Protein AF-A0A7V7FQC2-F1 (afdb_monomer)

Mean predicted aligned error: 11.86 Å

Structure (mmCIF, N/CA/C/O backbone):
data_AF-A0A7V7FQC2-F1
#
_entry.id   AF-A0A7V7FQC2-F1
#
loop_
_atom_site.group_PDB
_atom_site.id
_atom_site.type_symbol
_atom_site.label_atom_id
_atom_site.label_alt_id
_atom_site.label_comp_id
_atom_site.label_asym_id
_atom_site.label_entity_id
_atom_site.label_seq_id
_atom_site.pdbx_PDB_ins_code
_atom_site.Cartn_x
_atom_site.Cartn_y
_atom_site.Cartn_z
_atom_site.occupancy
_atom_site.B_iso_or_equiv
_atom_site.auth_seq_id
_atom_site.auth_comp_id
_atom_site.auth_asym_id
_atom_site.auth_atom_id
_atom_site.pdbx_PDB_model_num
ATOM 1 N N . MET A 1 1 ? 10.213 9.863 -2.172 1.00 50.75 1 MET A N 1
ATOM 2 C CA . MET A 1 1 ? 8.750 10.037 -2.102 1.00 50.75 1 MET A CA 1
ATOM 3 C C . MET A 1 1 ? 8.115 10.053 -3.482 1.00 50.75 1 MET A C 1
ATOM 5 O O . MET A 1 1 ? 8.555 10.849 -4.306 1.00 50.75 1 MET A O 1
ATOM 9 N N . PRO A 1 2 ? 7.108 9.209 -3.742 1.00 57.84 2 PRO A N 1
ATOM 10 C CA . PRO A 1 2 ? 6.283 9.306 -4.943 1.00 57.84 2 PRO A CA 1
ATOM 11 C C . PRO A 1 2 ? 5.390 10.557 -4.893 1.00 57.84 2 PRO A C 1
ATOM 13 O O . PRO A 1 2 ? 4.687 10.804 -3.909 1.00 57.84 2 PRO A O 1
ATOM 16 N N . THR A 1 3 ? 5.435 11.375 -5.944 1.00 58.31 3 THR A N 1
ATOM 17 C CA . THR A 1 3 ? 4.804 12.705 -5.975 1.00 58.31 3 THR A CA 1
ATOM 18 C C . THR A 1 3 ? 3.279 12.617 -6.031 1.00 58.31 3 THR A C 1
ATOM 20 O O . THR A 1 3 ? 2.596 13.484 -5.487 1.00 58.31 3 THR A O 1
ATOM 23 N N . GLY A 1 4 ? 2.728 11.541 -6.603 1.00 58.78 4 GLY A N 1
ATOM 24 C CA . GLY A 1 4 ? 1.277 11.317 -6.631 1.00 58.78 4 GLY A CA 1
ATOM 25 C C . GLY A 1 4 ? 0.631 11.224 -5.239 1.00 58.78 4 GLY A C 1
ATOM 26 O O . GLY A 1 4 ? -0.478 11.721 -5.033 1.00 58.78 4 GLY A O 1
ATOM 27 N N . VAL A 1 5 ? 1.341 10.662 -4.253 1.00 59.81 5 VAL A N 1
ATOM 28 C CA . VAL A 1 5 ? 0.842 10.567 -2.867 1.00 59.81 5 VAL A CA 1
ATOM 29 C C . VAL A 1 5 ? 0.851 11.924 -2.189 1.00 59.81 5 VAL A C 1
ATOM 31 O O . VAL A 1 5 ? -0.116 12.284 -1.529 1.00 59.81 5 VAL A O 1
ATOM 34 N N . LEU A 1 6 ? 1.912 12.703 -2.402 1.00 54.75 6 LEU A N 1
ATOM 35 C CA . LEU A 1 6 ? 2.046 14.043 -1.838 1.00 54.75 6 LEU A CA 1
ATOM 36 C C . LEU A 1 6 ? 0.939 14.985 -2.320 1.00 54.75 6 LEU A C 1
ATOM 38 O O . LEU A 1 6 ? 0.410 15.749 -1.524 1.00 54.75 6 LEU A O 1
ATOM 42 N N . ILE A 1 7 ? 0.541 14.902 -3.593 1.00 55.28 7 ILE A N 1
ATOM 43 C CA . ILE A 1 7 ? -0.557 15.718 -4.136 1.00 55.28 7 ILE A CA 1
ATOM 44 C C . ILE A 1 7 ? -1.895 15.372 -3.464 1.00 55.28 7 ILE A C 1
ATOM 46 O O . ILE A 1 7 ? -2.691 16.266 -3.184 1.00 55.28 7 ILE A O 1
ATOM 50 N N . THR A 1 8 ? -2.129 14.089 -3.178 1.00 60.56 8 THR A N 1
ATOM 51 C CA . THR A 1 8 ? -3.347 13.624 -2.495 1.00 60.56 8 THR A CA 1
ATOM 52 C C . THR A 1 8 ? -3.338 14.033 -1.020 1.00 60.56 8 THR A C 1
ATOM 54 O O . THR A 1 8 ? -4.320 14.578 -0.520 1.00 60.56 8 THR A O 1
ATOM 57 N N . ALA A 1 9 ? -2.195 13.861 -0.353 1.00 56.88 9 ALA A N 1
ATOM 58 C CA . ALA A 1 9 ? -1.972 14.240 1.039 1.00 56.88 9 ALA A CA 1
ATOM 59 C C . ALA A 1 9 ? -2.057 15.756 1.279 1.00 56.88 9 ALA A C 1
ATOM 61 O O . ALA A 1 9 ? -2.497 16.192 2.335 1.00 56.88 9 ALA A O 1
ATOM 62 N N . ALA A 1 10 ? -1.630 16.569 0.307 1.00 54.97 10 ALA A N 1
ATOM 63 C CA . ALA A 1 10 ? -1.601 18.027 0.416 1.00 54.97 10 ALA A CA 1
ATOM 64 C C . ALA A 1 10 ? -2.981 18.683 0.250 1.00 54.97 10 ALA A C 1
ATOM 66 O O . ALA A 1 10 ? -3.129 19.878 0.510 1.00 54.97 10 ALA A O 1
ATOM 67 N N . ARG A 1 11 ? -3.992 17.935 -0.211 1.00 57.56 11 ARG A N 1
ATOM 68 C CA . ARG A 1 11 ? -5.339 18.467 -0.444 1.00 57.56 11 ARG A CA 1
ATOM 69 C C . ARG A 1 11 ? -6.421 17.479 0.005 1.00 57.56 11 ARG A C 1
ATOM 71 O O . ARG A 1 11 ? -7.252 17.086 -0.818 1.00 57.56 11 ARG A O 1
ATOM 78 N N . PRO A 1 12 ? -6.429 17.077 1.291 1.00 60.50 12 PRO A N 1
ATOM 79 C CA . PRO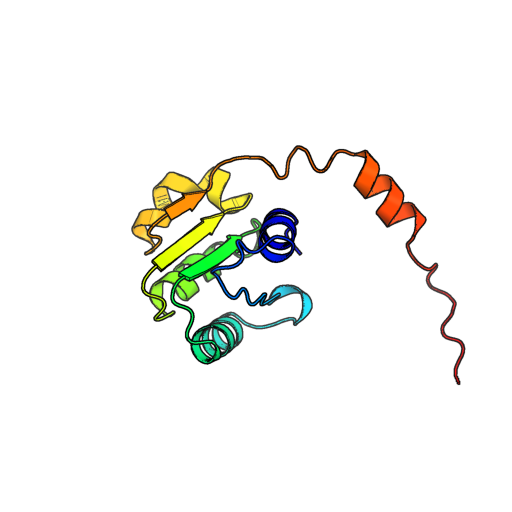 A 1 12 ? -7.444 16.167 1.785 1.00 60.50 12 PRO A CA 1
ATOM 80 C C . PRO A 1 12 ? -8.812 16.839 1.596 1.00 60.50 12 PRO A C 1
ATOM 82 O O . PRO A 1 12 ? -8.978 18.014 1.948 1.00 60.50 12 PRO A O 1
ATOM 85 N N . PRO A 1 13 ? -9.807 16.156 1.005 1.00 59.78 13 PRO A N 1
ATOM 86 C CA . PRO A 1 13 ? -11.170 16.662 1.040 1.00 59.78 13 PRO A CA 1
ATOM 87 C C . PRO A 1 13 ? -11.524 16.829 2.520 1.00 59.78 13 PRO A C 1
ATOM 89 O O . PRO A 1 13 ? -11.265 15.910 3.288 1.00 59.78 13 PRO A O 1
ATOM 92 N N . GLY A 1 14 ? -12.095 17.966 2.934 1.00 62.03 14 GLY A N 1
ATOM 93 C CA . GLY A 1 14 ? -12.259 18.346 4.354 1.00 62.03 14 GLY A CA 1
ATOM 94 C C . GLY A 1 14 ? -13.112 17.417 5.238 1.00 62.03 14 GLY A C 1
ATOM 95 O O . GLY A 1 14 ? -13.496 17.807 6.332 1.00 62.03 14 GLY A O 1
ATOM 96 N N . LYS A 1 15 ? -13.445 16.217 4.753 1.00 75.25 15 LYS A N 1
ATOM 97 C CA . LYS A 1 15 ? -14.129 15.127 5.450 1.00 75.25 15 LYS A CA 1
ATOM 98 C C . LYS A 1 15 ? -13.222 13.926 5.757 1.00 75.25 15 LYS A C 1
ATOM 100 O O . LYS A 1 15 ? -13.705 12.991 6.382 1.00 75.25 15 LYS A O 1
ATOM 105 N N . TYR A 1 16 ? -11.966 13.924 5.306 1.00 75.56 16 TYR A N 1
ATOM 106 C CA . TYR A 1 16 ? -11.043 12.803 5.493 1.00 75.56 16 TYR A CA 1
ATOM 107 C C . TYR A 1 16 ? -9.777 13.253 6.211 1.00 75.56 16 TYR A C 1
ATOM 109 O O . TYR A 1 16 ? -9.195 14.287 5.877 1.00 75.56 16 TYR A O 1
ATOM 117 N N . GLU A 1 17 ? -9.345 12.444 7.169 1.00 80.31 17 GLU A N 1
ATOM 118 C CA . GLU A 1 17 ? -8.015 12.533 7.754 1.00 80.31 17 GLU A CA 1
ATOM 119 C C . GLU A 1 17 ? -7.029 11.764 6.869 1.00 80.31 17 GLU A C 1
ATOM 121 O O . GLU A 1 17 ? -7.365 10.720 6.308 1.00 80.31 17 GLU A O 1
ATOM 126 N N . PHE A 1 18 ? -5.824 12.306 6.695 1.00 81.69 18 PHE A N 1
ATOM 127 C CA . PHE A 1 18 ? -4.789 11.678 5.885 1.00 81.69 18 PHE A CA 1
ATOM 128 C C . PHE A 1 18 ? -3.497 11.566 6.684 1.00 81.69 18 PHE A C 1
ATOM 130 O O . PHE A 1 18 ? -2.977 12.564 7.184 1.00 81.69 18 PHE A O 1
ATOM 137 N N . TH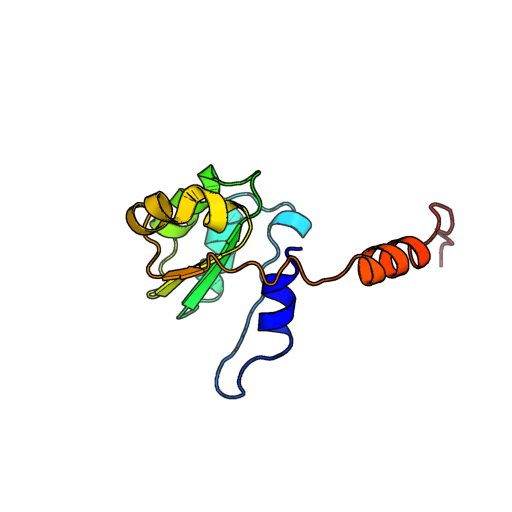R A 1 19 ? -2.939 10.361 6.728 1.00 85.12 19 THR A N 1
ATOM 138 C CA . THR A 1 19 ? -1.628 10.090 7.316 1.00 85.12 19 THR A C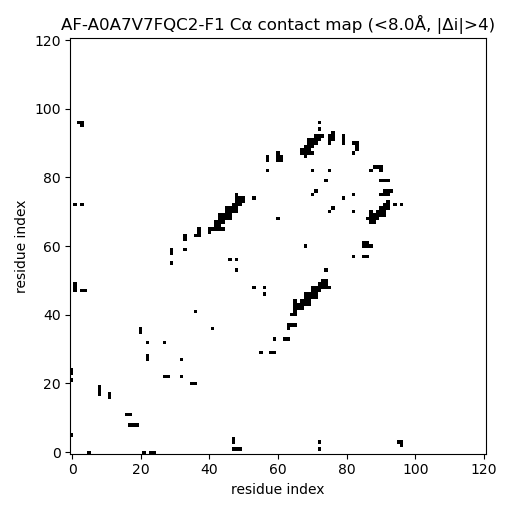A 1
ATOM 139 C C . THR A 1 19 ? -0.691 9.566 6.241 1.00 85.12 19 THR A C 1
ATOM 141 O O . THR A 1 19 ? -1.061 8.715 5.433 1.00 85.12 19 THR A O 1
ATOM 144 N N . LEU A 1 20 ? 0.535 10.090 6.213 1.00 85.69 20 LEU A N 1
ATOM 145 C CA . LEU A 1 20 ? 1.543 9.711 5.231 1.00 85.69 20 LEU A CA 1
ATOM 146 C C . LEU A 1 20 ? 2.676 8.925 5.885 1.00 85.69 20 LEU A C 1
ATOM 148 O O . LEU A 1 20 ? 3.463 9.489 6.642 1.00 85.69 20 LEU A O 1
ATOM 152 N N . LEU A 1 21 ? 2.801 7.650 5.522 1.00 86.38 21 LEU A N 1
ATOM 153 C CA . LEU A 1 21 ? 3.921 6.801 5.916 1.00 86.38 21 LEU A CA 1
ATOM 154 C C . LEU A 1 21 ? 4.920 6.670 4.758 1.00 86.38 21 LEU A C 1
ATOM 156 O O . LEU A 1 21 ? 4.695 5.926 3.804 1.00 86.38 21 LEU A O 1
ATOM 160 N N . ASP A 1 22 ? 6.047 7.382 4.837 1.00 85.69 22 ASP A N 1
ATOM 161 C CA . ASP A 1 22 ? 7.165 7.186 3.907 1.00 85.69 22 ASP A CA 1
ATOM 162 C C . ASP A 1 22 ? 8.149 6.136 4.440 1.00 85.69 22 ASP A C 1
ATOM 164 O O . ASP A 1 22 ? 9.183 6.454 5.033 1.00 85.69 22 ASP A O 1
ATOM 168 N N . ALA A 1 23 ? 7.821 4.866 4.198 1.00 85.06 23 ALA A N 1
ATOM 169 C CA . ALA A 1 23 ? 8.649 3.728 4.592 1.00 85.06 23 ALA A CA 1
ATOM 170 C C . ALA A 1 23 ? 10.050 3.738 3.957 1.00 85.06 23 ALA A C 1
ATOM 172 O O . ALA A 1 23 ? 10.990 3.209 4.542 1.00 85.06 23 ALA A O 1
ATOM 173 N N . ALA A 1 24 ? 10.215 4.332 2.769 1.00 81.12 24 ALA A N 1
ATOM 174 C CA . ALA A 1 24 ? 11.504 4.351 2.083 1.00 81.12 24 ALA A CA 1
ATOM 175 C C . ALA A 1 24 ? 12.466 5.363 2.713 1.00 81.12 24 ALA A C 1
ATOM 177 O O . ALA A 1 24 ? 13.629 5.038 2.928 1.00 81.12 24 ALA A O 1
ATOM 178 N N . SER A 1 25 ? 11.991 6.570 3.038 1.00 81.69 25 SER A N 1
ATOM 179 C CA . SER A 1 25 ? 12.840 7.580 3.693 1.00 81.69 25 SER A CA 1
ATOM 180 C C . SER A 1 25 ? 13.157 7.240 5.151 1.00 81.69 25 SER A C 1
ATOM 182 O O . SER A 1 25 ? 14.149 7.729 5.682 1.00 81.69 25 SER A O 1
ATOM 184 N N . ARG A 1 26 ? 12.329 6.404 5.788 1.00 85.38 26 ARG A N 1
ATOM 185 C CA . ARG A 1 26 ? 12.545 5.877 7.146 1.00 85.38 26 ARG A CA 1
ATOM 186 C C . ARG A 1 26 ? 13.325 4.552 7.177 1.00 85.38 26 ARG A C 1
ATOM 188 O O . ARG A 1 26 ? 13.522 4.019 8.259 1.00 85.38 26 ARG A O 1
ATOM 195 N N . ASP A 1 27 ? 13.735 4.034 6.017 1.00 85.81 27 ASP A N 1
ATOM 196 C CA . ASP A 1 27 ? 14.397 2.730 5.844 1.00 85.81 27 ASP A CA 1
ATOM 197 C C . ASP A 1 27 ? 13.677 1.556 6.536 1.00 85.81 27 ASP A C 1
ATOM 199 O O . ASP A 1 27 ? 14.296 0.615 7.025 1.00 85.81 27 ASP A O 1
ATOM 203 N N . LEU A 1 28 ? 12.341 1.605 6.567 1.00 87.06 28 LEU A N 1
ATOM 204 C CA . LEU A 1 28 ? 11.536 0.566 7.200 1.00 87.06 28 LEU A CA 1
ATOM 205 C C . LEU A 1 28 ? 11.552 -0.710 6.358 1.00 87.06 28 LEU A C 1
ATOM 207 O O . LEU A 1 28 ? 11.387 -0.688 5.121 1.00 87.06 28 LEU A O 1
ATOM 211 N N . SER A 1 29 ? 11.671 -1.835 7.057 1.00 90.88 29 SER A N 1
ATOM 212 C CA . SER A 1 29 ? 11.376 -3.158 6.525 1.00 90.88 29 SER A CA 1
ATOM 213 C C . SER A 1 29 ? 9.882 -3.305 6.206 1.00 90.88 29 SER A C 1
ATOM 215 O O . SER A 1 29 ? 9.047 -2.461 6.541 1.00 90.88 29 SER A O 1
ATOM 217 N N . VAL A 1 30 ? 9.521 -4.389 5.513 1.00 89.56 30 VAL A N 1
ATOM 218 C CA . VAL A 1 30 ? 8.114 -4.667 5.177 1.00 89.56 30 VAL A CA 1
ATOM 219 C C . VAL A 1 30 ? 7.282 -4.914 6.432 1.00 89.56 30 VAL A C 1
ATOM 221 O O . VAL A 1 30 ? 6.157 -4.431 6.497 1.00 89.56 30 VAL A O 1
ATOM 224 N N . ASP A 1 31 ? 7.833 -5.619 7.420 1.00 91.56 31 ASP A N 1
ATOM 225 C CA . ASP A 1 31 ? 7.124 -5.926 8.663 1.00 91.56 31 ASP A CA 1
ATOM 226 C C . ASP A 1 31 ? 6.899 -4.659 9.497 1.00 91.56 31 ASP A C 1
ATOM 228 O O . ASP A 1 31 ? 5.764 -4.387 9.871 1.00 91.56 31 ASP A O 1
ATOM 232 N N . GLU A 1 32 ? 7.920 -3.812 9.653 1.00 93.00 32 GLU A N 1
ATOM 233 C CA . GLU A 1 32 ? 7.780 -2.513 10.335 1.00 93.00 32 GLU A CA 1
ATOM 234 C C .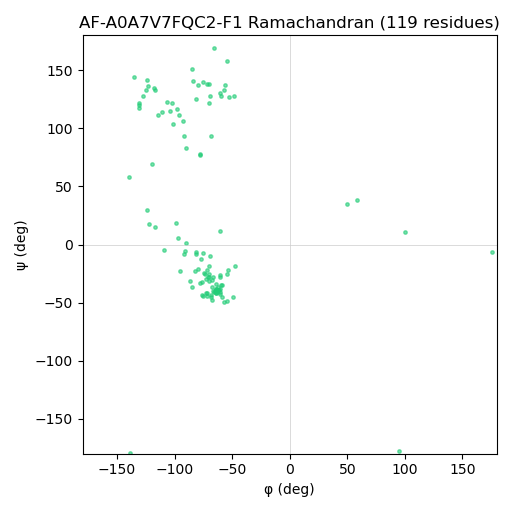 GLU A 1 32 ? 6.800 -1.583 9.608 1.00 93.00 32 GLU A C 1
ATOM 236 O O . GLU A 1 32 ? 6.030 -0.863 10.236 1.00 93.00 32 GLU A O 1
ATOM 241 N N . THR A 1 33 ? 6.787 -1.612 8.270 1.00 91.06 33 THR A N 1
ATOM 242 C CA . THR A 1 33 ? 5.818 -0.834 7.483 1.00 91.06 33 THR A CA 1
ATOM 243 C C . THR A 1 33 ? 4.385 -1.289 7.760 1.00 91.06 33 THR A C 1
ATOM 245 O O . THR A 1 33 ? 3.489 -0.453 7.841 1.00 91.06 33 THR A O 1
ATOM 248 N N . ILE A 1 34 ? 4.161 -2.601 7.886 1.00 92.12 34 ILE A N 1
ATOM 249 C CA . ILE A 1 34 ? 2.847 -3.165 8.212 1.00 92.12 34 ILE A CA 1
ATOM 250 C C . ILE A 1 34 ? 2.454 -2.779 9.637 1.00 92.12 34 ILE A C 1
ATOM 252 O O . ILE A 1 34 ? 1.345 -2.302 9.836 1.00 92.12 34 ILE A O 1
ATOM 256 N N . GLU A 1 35 ? 3.352 -2.935 10.610 1.00 94.06 35 GLU A N 1
ATOM 257 C CA . GLU A 1 35 ? 3.088 -2.588 12.012 1.00 94.06 35 GLU A CA 1
ATOM 258 C C . GLU A 1 35 ? 2.719 -1.110 12.181 1.00 94.06 35 GLU A C 1
ATOM 260 O O . GLU A 1 35 ? 1.729 -0.790 12.837 1.00 94.06 35 GLU A O 1
ATOM 265 N N . GLU A 1 36 ? 3.460 -0.207 11.536 1.00 91.81 36 GLU A N 1
ATOM 266 C CA . GLU A 1 36 ? 3.161 1.228 11.550 1.00 91.81 36 GLU A CA 1
ATOM 267 C C . GLU A 1 36 ? 1.832 1.539 10.845 1.00 91.81 36 GLU A C 1
ATOM 269 O O . GLU A 1 36 ? 1.046 2.343 11.342 1.00 91.81 36 GLU A O 1
ATOM 274 N N . ALA A 1 37 ? 1.538 0.886 9.715 1.00 89.56 37 ALA A N 1
ATOM 275 C CA . ALA A 1 37 ? 0.260 1.058 9.023 1.00 89.56 37 ALA A CA 1
ATOM 276 C C . ALA A 1 37 ? -0.933 0.578 9.873 1.00 89.56 37 ALA A C 1
ATOM 27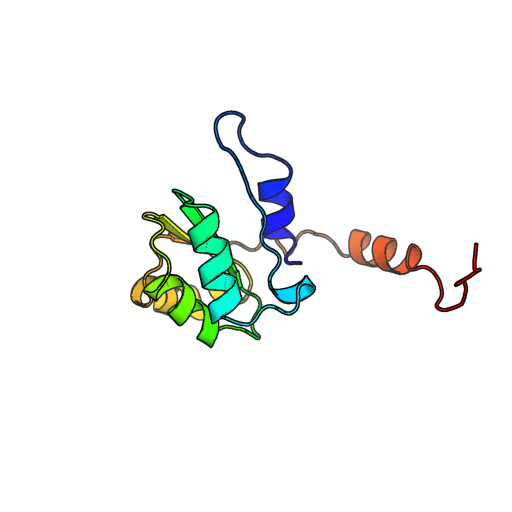8 O O . ALA A 1 37 ? -1.955 1.262 9.931 1.00 89.56 37 ALA A O 1
ATOM 279 N N . GLU A 1 38 ? -0.796 -0.556 10.565 1.00 91.75 38 GLU A N 1
ATOM 280 C CA . GLU A 1 38 ? -1.826 -1.089 11.465 1.00 91.75 38 GLU A CA 1
ATOM 281 C C . GLU A 1 38 ? -2.028 -0.205 12.698 1.00 91.75 38 GLU A C 1
ATOM 283 O O . GLU A 1 38 ? -3.164 -0.008 13.130 1.00 91.75 38 GLU A O 1
ATOM 288 N N . ALA A 1 39 ? -0.957 0.384 13.238 1.00 92.44 39 ALA A N 1
ATOM 289 C CA . ALA A 1 39 ? -1.038 1.284 14.387 1.00 92.44 39 ALA A CA 1
ATOM 290 C C . ALA A 1 39 ? -1.908 2.526 14.117 1.00 92.44 39 ALA A C 1
ATOM 292 O O . ALA A 1 39 ? -2.492 3.081 15.049 1.00 92.44 39 ALA A O 1
ATOM 293 N N . HIS A 1 40 ? -2.028 2.948 12.854 1.00 87.81 40 HIS A N 1
ATOM 294 C CA . HIS A 1 40 ? -2.908 4.047 12.454 1.00 87.81 40 HIS A CA 1
ATOM 295 C C . HIS A 1 40 ? -4.385 3.649 12.320 1.00 87.81 40 HIS A C 1
ATOM 297 O O . HIS A 1 40 ? -5.239 4.531 12.357 1.00 87.81 40 HIS A O 1
ATOM 303 N N . GLY A 1 41 ? -4.703 2.361 12.145 1.00 86.25 41 GLY A N 1
ATOM 304 C CA . GLY A 1 41 ? -6.086 1.880 12.050 1.00 86.25 41 GLY A CA 1
ATOM 305 C C . GLY A 1 41 ? -6.899 2.502 10.907 1.00 86.25 41 GLY A C 1
ATOM 306 O O . GLY A 1 41 ? -8.069 2.825 11.093 1.00 86.25 41 GLY A O 1
ATOM 307 N N . SER A 1 42 ? -6.287 2.727 9.740 1.00 86.62 42 SER A N 1
ATOM 308 C CA . SER A 1 42 ? -6.926 3.448 8.629 1.00 86.62 42 SER A CA 1
ATOM 309 C C . SER A 1 42 ? -8.056 2.659 7.951 1.00 86.62 42 SER A C 1
ATOM 311 O O . SER A 1 42 ? -7.894 1.488 7.610 1.00 86.62 42 SER A O 1
ATOM 313 N N . ASP A 1 43 ? -9.161 3.341 7.627 1.00 87.31 43 ASP A N 1
ATOM 314 C CA . ASP A 1 43 ? -10.264 2.772 6.830 1.00 87.31 43 ASP A CA 1
ATOM 315 C C . ASP A 1 43 ? -9.860 2.485 5.373 1.00 87.31 43 ASP A C 1
ATOM 317 O O . ASP A 1 43 ? -10.381 1.580 4.717 1.00 87.31 43 ASP A O 1
ATOM 321 N N . ILE A 1 44 ? -8.932 3.283 4.841 1.00 86.94 44 ILE A N 1
ATOM 322 C CA . ILE A 1 44 ? -8.438 3.172 3.469 1.00 86.94 44 ILE A CA 1
ATOM 323 C C . ILE A 1 44 ? -6.913 3.184 3.496 1.00 86.94 44 ILE A C 1
ATOM 325 O O . ILE A 1 44 ? -6.300 4.172 3.894 1.00 86.94 44 ILE A O 1
ATOM 329 N N . LEU A 1 45 ? -6.300 2.110 3.000 1.00 89.75 45 LEU A N 1
ATOM 330 C CA . LEU A 1 45 ? -4.859 2.019 2.792 1.00 89.75 45 LEU A CA 1
ATOM 331 C C . LEU A 1 45 ? -4.512 2.314 1.330 1.00 89.75 45 LEU A C 1
ATOM 333 O O . LEU A 1 45 ? -4.891 1.571 0.424 1.00 89.75 45 LEU A O 1
ATOM 337 N N . GLY A 1 46 ? -3.753 3.386 1.102 1.00 87.31 46 GLY A N 1
ATOM 338 C CA . GLY A 1 46 ? -3.207 3.737 -0.208 1.00 87.31 46 GLY A CA 1
ATOM 339 C C . GLY A 1 46 ? -1.729 3.370 -0.325 1.00 87.31 46 GLY A C 1
ATOM 340 O O . GLY A 1 46 ? -0.901 3.881 0.425 1.00 87.31 46 GLY A O 1
ATOM 341 N N . LEU A 1 47 ? -1.375 2.537 -1.302 1.00 87.56 47 LEU A N 1
ATOM 342 C CA . LEU A 1 47 ? 0.011 2.185 -1.609 1.00 87.56 47 LEU A CA 1
ATOM 343 C C . LEU A 1 47 ? 0.458 2.876 -2.891 1.00 87.56 47 LEU A C 1
ATOM 345 O O . LEU A 1 47 ? -0.114 2.657 -3.958 1.00 87.56 47 LEU A O 1
ATOM 349 N N . SER A 1 48 ? 1.531 3.660 -2.814 1.00 84.94 48 SER A N 1
ATOM 350 C CA . SER A 1 48 ? 2.228 4.124 -4.011 1.00 84.94 48 SER A CA 1
ATOM 351 C C . SER A 1 48 ? 3.513 3.354 -4.201 1.00 84.94 48 SER A C 1
ATOM 353 O O . SER A 1 48 ? 4.435 3.415 -3.387 1.00 84.94 48 SER A O 1
ATOM 355 N N . VAL A 1 49 ? 3.545 2.594 -5.288 1.00 77.00 49 VAL A N 1
ATOM 356 C CA . VAL A 1 49 ? 4.562 1.579 -5.500 1.00 77.00 49 VAL A CA 1
ATOM 357 C C . VAL A 1 49 ? 5.424 1.971 -6.688 1.00 77.00 49 VAL A C 1
ATOM 359 O O . VAL A 1 49 ? 5.006 1.941 -7.850 1.00 77.00 49 VAL A O 1
ATOM 362 N N . VAL A 1 50 ? 6.676 2.295 -6.379 1.00 72.75 50 VAL A N 1
ATOM 363 C CA . VAL A 1 50 ? 7.765 2.358 -7.355 1.00 72.75 50 VAL A CA 1
ATOM 364 C C . VAL A 1 50 ? 8.361 0.959 -7.555 1.00 72.75 50 VAL A C 1
ATOM 366 O O . VAL A 1 50 ? 8.315 0.107 -6.668 1.00 72.75 50 VAL A O 1
ATOM 369 N N . THR A 1 51 ? 8.900 0.699 -8.745 1.00 58.97 51 THR A N 1
ATOM 370 C CA . THR A 1 51 ? 9.197 -0.642 -9.291 1.00 58.97 51 THR A CA 1
ATOM 371 C C . THR A 1 51 ? 10.065 -1.565 -8.422 1.00 58.97 51 THR A C 1
ATOM 373 O O . THR A 1 51 ? 9.983 -2.780 -8.576 1.00 58.97 51 THR A O 1
ATOM 376 N N . CYS A 1 52 ? 10.865 -1.043 -7.489 1.00 53.81 52 CYS A N 1
ATOM 377 C CA . CYS A 1 52 ? 11.817 -1.823 -6.691 1.00 53.81 52 CYS A CA 1
ATOM 378 C C . CYS A 1 52 ? 11.233 -2.576 -5.475 1.00 53.81 52 CYS A C 1
ATOM 380 O O . CYS A 1 52 ? 11.956 -3.364 -4.869 1.00 53.81 52 CYS A O 1
ATOM 382 N N . ARG A 1 53 ? 9.950 -2.397 -5.116 1.00 65.94 53 ARG A N 1
ATOM 383 C CA . ARG A 1 53 ? 9.314 -3.091 -3.966 1.00 65.94 53 ARG A CA 1
ATOM 384 C C . ARG A 1 53 ? 8.045 -3.881 -4.332 1.00 65.94 53 ARG A C 1
ATOM 386 O O . ARG A 1 53 ? 7.175 -4.086 -3.495 1.00 65.94 53 ARG A O 1
ATOM 393 N N . ALA A 1 54 ? 7.956 -4.378 -5.566 1.00 68.69 54 ALA A N 1
ATOM 394 C CA . ALA A 1 54 ? 6.825 -5.170 -6.073 1.00 68.69 54 ALA A CA 1
ATOM 395 C C . ALA A 1 54 ? 6.397 -6.336 -5.156 1.00 68.69 54 ALA A C 1
ATOM 397 O O . ALA A 1 54 ? 5.214 -6.512 -4.882 1.00 68.69 54 ALA A O 1
ATOM 398 N N . TRP A 1 55 ? 7.365 -7.100 -4.641 1.00 75.81 55 TRP A N 1
ATOM 399 C CA . TRP A 1 55 ? 7.123 -8.240 -3.748 1.00 75.81 55 TRP A CA 1
ATOM 400 C C . TRP A 1 55 ? 6.552 -7.827 -2.381 1.00 75.81 55 TRP A C 1
ATOM 402 O O . TRP A 1 55 ? 5.821 -8.594 -1.756 1.00 75.81 55 TRP A O 1
ATOM 412 N N . ALA A 1 56 ? 6.864 -6.611 -1.920 1.00 83.06 56 ALA A N 1
ATOM 413 C CA . ALA A 1 56 ? 6.358 -6.079 -0.660 1.00 83.06 56 ALA A CA 1
ATOM 414 C C . ALA A 1 56 ? 4.873 -5.715 -0.762 1.00 83.06 56 ALA A C 1
ATOM 416 O O . ALA A 1 56 ? 4.154 -5.843 0.221 1.00 83.06 56 ALA A O 1
ATOM 417 N N . VAL A 1 57 ? 4.398 -5.326 -1.953 1.00 86.06 57 VAL A N 1
ATOM 418 C CA . VAL A 1 57 ? 2.989 -4.967 -2.189 1.00 86.06 57 VAL A CA 1
ATOM 419 C C . 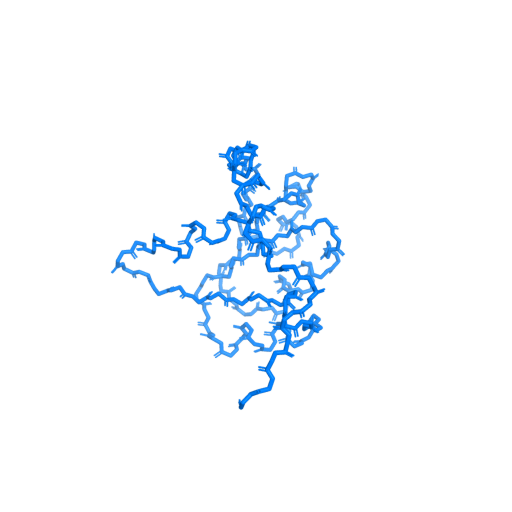VAL A 1 57 ? 2.070 -6.109 -1.804 1.00 86.06 57 VAL A C 1
ATOM 421 O O . VAL A 1 57 ? 1.138 -5.901 -1.041 1.00 86.06 57 VAL A O 1
ATOM 424 N N . THR A 1 58 ? 2.360 -7.320 -2.281 1.00 88.00 58 THR A N 1
ATOM 425 C CA . THR A 1 58 ? 1.533 -8.491 -1.982 1.00 88.00 58 THR A CA 1
ATOM 426 C C . THR A 1 58 ? 1.489 -8.762 -0.482 1.00 88.00 58 THR A C 1
ATOM 428 O O . THR A 1 58 ? 0.418 -9.000 0.055 1.00 88.00 58 THR A O 1
ATOM 431 N N . ARG A 1 59 ? 2.625 -8.653 0.220 1.00 89.25 59 ARG A N 1
ATOM 432 C CA . ARG A 1 59 ? 2.663 -8.854 1.676 1.00 89.25 59 ARG A CA 1
ATOM 433 C C . ARG A 1 59 ? 1.905 -7.783 2.452 1.00 89.25 59 ARG A C 1
ATOM 435 O O . ARG A 1 59 ? 1.235 -8.123 3.417 1.00 89.25 59 ARG A O 1
ATOM 442 N N . ILE A 1 60 ? 2.000 -6.519 2.043 1.00 90.56 60 ILE A N 1
ATOM 443 C CA . ILE A 1 60 ? 1.280 -5.417 2.693 1.00 90.56 60 ILE A CA 1
ATOM 444 C C . ILE A 1 60 ? -0.228 -5.547 2.442 1.00 90.56 60 ILE A C 1
ATOM 446 O O . ILE A 1 60 ? -1.020 -5.417 3.369 1.00 90.56 60 ILE A O 1
ATOM 450 N N . LEU A 1 61 ? -0.637 -5.862 1.210 1.00 90.56 61 LEU A N 1
ATOM 451 C CA . LEU A 1 61 ? -2.047 -6.077 0.875 1.00 90.56 61 LEU A CA 1
ATOM 452 C C . LEU A 1 61 ? -2.649 -7.280 1.607 1.00 90.56 61 LEU A C 1
ATOM 454 O O . LEU A 1 61 ? -3.802 -7.209 2.021 1.00 90.56 61 LEU A O 1
ATOM 458 N N . ASP A 1 62 ? -1.887 -8.357 1.773 1.00 90.25 62 ASP A N 1
ATOM 459 C CA . ASP A 1 62 ? -2.333 -9.567 2.467 1.00 90.25 62 ASP A CA 1
ATOM 460 C C . ASP A 1 62 ? -2.439 -9.356 3.986 1.00 90.25 62 ASP A C 1
ATOM 462 O O . ASP A 1 62 ? -3.416 -9.764 4.606 1.00 90.25 62 ASP A O 1
ATOM 466 N N . ARG A 1 63 ? -1.460 -8.667 4.589 1.00 92.12 63 ARG A N 1
ATOM 467 C CA . ARG A 1 63 ? -1.328 -8.588 6.053 1.00 92.12 63 ARG A CA 1
ATOM 468 C C . ARG A 1 63 ? -1.963 -7.370 6.712 1.00 92.12 63 ARG A C 1
ATOM 470 O O . ARG A 1 63 ? -2.242 -7.451 7.902 1.00 92.12 63 ARG A O 1
ATOM 477 N N . CYS A 1 64 ? -2.175 -6.267 5.996 1.00 90.75 64 CYS A N 1
ATOM 478 C CA . CYS A 1 64 ? -2.844 -5.108 6.587 1.00 90.75 64 CYS A CA 1
ATOM 479 C C . CYS A 1 64 ? -4.358 -5.338 6.728 1.00 90.75 64 CYS A C 1
ATOM 481 O O . CYS A 1 64 ? -5.003 -5.860 5.814 1.00 90.75 64 CYS A O 1
ATOM 483 N N . GLY A 1 65 ? -4.936 -4.896 7.842 1.00 90.88 65 GLY A N 1
ATOM 484 C CA . GLY A 1 65 ? -6.346 -5.026 8.203 1.00 90.88 65 GLY A CA 1
ATOM 485 C C . GLY A 1 65 ? -7.272 -3.980 7.579 1.00 90.88 65 GLY A C 1
ATOM 486 O O . GLY A 1 65 ? -8.489 -4.130 7.676 1.00 90.88 65 GLY A O 1
ATOM 487 N N . ALA A 1 66 ? -6.731 -2.951 6.915 1.00 89.25 66 ALA A N 1
ATOM 488 C CA . ALA A 1 66 ? -7.531 -1.895 6.292 1.00 89.25 66 ALA A CA 1
ATOM 489 C C . ALA A 1 66 ? -8.611 -2.477 5.348 1.00 89.25 66 ALA A C 1
ATOM 491 O O . ALA A 1 66 ? -8.276 -3.256 4.445 1.00 89.25 66 ALA A O 1
ATOM 492 N N . PRO A 1 67 ? -9.897 -2.111 5.513 1.00 88.00 67 PRO A N 1
ATOM 493 C CA . PRO A 1 67 ? -10.991 -2.731 4.768 1.00 88.00 67 PRO A CA 1
ATOM 494 C C . PRO A 1 67 ? -10.977 -2.359 3.284 1.00 88.00 67 PRO A C 1
ATOM 496 O O . PRO A 1 67 ? -11.411 -3.153 2.455 1.00 88.00 67 PRO A O 1
ATOM 499 N N . ILE A 1 68 ? -10.450 -1.184 2.929 1.00 87.00 68 ILE A N 1
ATOM 500 C CA . ILE A 1 68 ? -10.245 -0.775 1.540 1.00 87.00 68 ILE A CA 1
ATOM 501 C C . ILE A 1 68 ? -8.750 -0.594 1.297 1.00 87.00 68 ILE A C 1
ATOM 503 O O . ILE A 1 68 ? -8.043 0.059 2.061 1.00 87.00 68 ILE A O 1
ATOM 507 N N . LYS A 1 69 ? -8.268 -1.159 0.190 1.00 88.50 69 LYS A N 1
ATOM 508 C CA . LYS A 1 69 ? -6.855 -1.147 -0.204 1.00 88.50 69 LYS A CA 1
ATOM 509 C C . LYS A 1 69 ? -6.746 -0.705 -1.649 1.00 88.50 69 LYS A C 1
ATOM 511 O O . LYS A 1 69 ? -7.314 -1.358 -2.524 1.00 88.50 69 LYS A O 1
ATOM 516 N N . ALA A 1 70 ? -6.016 0.371 -1.896 1.00 87.19 70 ALA A N 1
ATOM 517 C CA . ALA A 1 70 ? -5.823 0.913 -3.228 1.00 87.19 70 ALA A CA 1
ATOM 518 C C . ALA A 1 70 ? -4.340 1.021 -3.575 1.00 87.19 70 ALA A C 1
ATOM 520 O O . ALA A 1 70 ? -3.516 1.372 -2.731 1.00 87.19 70 ALA A O 1
ATOM 521 N N . VAL A 1 71 ? -3.992 0.733 -4.828 1.00 86.88 71 VAL A N 1
ATOM 522 C CA . VAL A 1 71 ? -2.598 0.731 -5.291 1.00 86.88 71 VAL A CA 1
ATOM 523 C C . VAL A 1 71 ? -2.436 1.648 -6.493 1.00 86.88 71 VAL A C 1
ATOM 525 O O . VAL A 1 71 ? -3.199 1.570 -7.450 1.00 86.88 71 VAL A O 1
ATOM 528 N N . GLY A 1 72 ? -1.413 2.495 -6.470 1.00 83.88 72 GLY A N 1
ATOM 529 C CA . GLY A 1 72 ? -1.053 3.381 -7.573 1.00 83.88 72 GLY A CA 1
ATOM 530 C C . GLY A 1 72 ? 0.455 3.464 -7.804 1.00 83.88 72 GLY A C 1
ATOM 531 O O . GLY A 1 72 ? 1.260 2.840 -7.107 1.00 83.88 72 GLY A O 1
ATOM 532 N N . GLY A 1 73 ? 0.845 4.270 -8.788 1.00 79.62 73 GLY A N 1
ATOM 533 C CA . GLY A 1 73 ? 2.244 4.509 -9.152 1.00 79.62 73 GLY A CA 1
ATOM 534 C C . GLY A 1 73 ? 2.762 3.610 -10.286 1.00 79.62 73 GLY A C 1
ATOM 535 O O . GLY A 1 73 ? 2.017 2.800 -10.845 1.00 79.62 73 GLY A O 1
ATOM 536 N N . PRO A 1 74 ? 4.051 3.732 -10.652 1.00 79.50 74 PRO A N 1
ATOM 537 C CA . PRO A 1 74 ? 4.606 3.088 -11.845 1.00 79.50 74 PRO A CA 1
ATOM 538 C C . PRO A 1 74 ? 4.472 1.561 -11.861 1.00 79.50 74 PRO A C 1
ATOM 540 O O . PRO A 1 74 ? 4.241 0.966 -12.913 1.00 79.50 74 PRO A O 1
ATOM 543 N N . TYR A 1 75 ? 4.577 0.902 -10.702 1.00 82.06 75 TYR A N 1
ATOM 544 C CA . TYR A 1 75 ? 4.361 -0.543 -10.620 1.00 82.06 75 TYR A CA 1
ATOM 545 C C . TYR A 1 75 ? 2.911 -0.922 -10.947 1.00 82.06 75 TYR A C 1
ATOM 547 O O . TYR A 1 75 ? 2.689 -1.891 -11.679 1.00 82.06 75 TYR A O 1
ATOM 555 N N . ALA A 1 76 ? 1.944 -0.128 -10.469 1.00 82.06 76 ALA A N 1
ATOM 556 C CA . ALA A 1 76 ? 0.527 -0.322 -10.752 1.00 82.06 76 ALA A CA 1
ATOM 557 C C . ALA A 1 76 ? 0.238 -0.224 -12.247 1.00 82.06 76 ALA A C 1
ATOM 559 O O . ALA A 1 76 ? -0.449 -1.079 -12.795 1.00 82.06 76 ALA A O 1
ATOM 560 N N . LYS A 1 77 ? 0.866 0.732 -12.937 1.00 82.44 77 LYS A N 1
ATOM 561 C CA . LYS A 1 77 ? 0.734 0.888 -14.388 1.00 82.44 77 LYS A CA 1
ATOM 562 C C . LYS A 1 77 ? 1.067 -0.395 -15.155 1.00 82.44 77 LYS A C 1
ATOM 564 O O . LYS A 1 77 ? 0.293 -0.840 -16.004 1.00 82.44 77 LYS A O 1
ATOM 569 N N . HIS A 1 78 ? 2.198 -1.018 -14.832 1.00 82.12 78 HIS A N 1
ATOM 570 C CA . HIS A 1 78 ? 2.680 -2.207 -15.538 1.00 82.12 78 HIS A CA 1
ATOM 571 C C . HIS A 1 78 ? 2.030 -3.518 -15.069 1.00 82.12 78 HIS A C 1
ATOM 573 O O . HIS A 1 78 ? 1.984 -4.471 -15.841 1.00 82.12 78 HIS A O 1
ATOM 579 N N . ASN A 1 79 ? 1.500 -3.566 -13.841 1.00 82.06 79 ASN A N 1
ATOM 580 C CA . ASN A 1 79 ? 1.019 -4.800 -13.205 1.00 82.06 79 ASN A CA 1
ATOM 581 C C . ASN A 1 79 ? -0.460 -4.740 -12.785 1.00 82.06 79 ASN A C 1
ATOM 583 O O . ASN A 1 79 ? -0.912 -5.573 -12.000 1.00 82.06 79 ASN A O 1
ATOM 587 N N . HIS A 1 80 ? -1.232 -3.793 -13.325 1.00 81.50 80 HIS A N 1
ATOM 588 C CA . HIS A 1 80 ? -2.629 -3.535 -12.950 1.00 81.50 80 HIS A CA 1
ATOM 589 C C . HIS A 1 80 ? -3.550 -4.757 -13.030 1.00 81.50 80 HIS A C 1
ATOM 591 O O . HIS A 1 80 ? -4.541 -4.815 -12.316 1.00 81.50 80 HIS A O 1
ATOM 5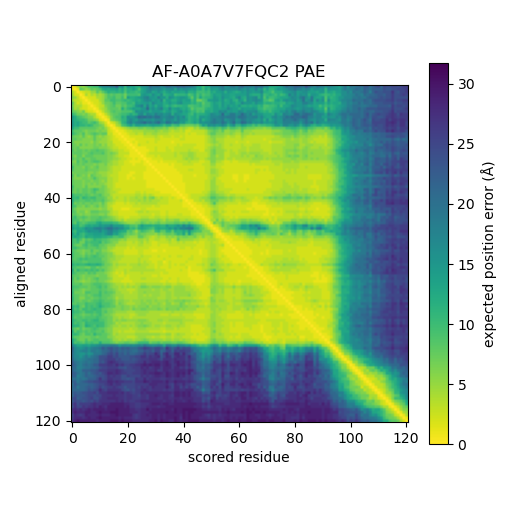97 N N . LYS A 1 81 ? -3.230 -5.748 -13.870 1.00 85.06 81 LYS A N 1
ATOM 598 C CA . LYS A 1 81 ? -4.000 -6.998 -13.963 1.00 85.06 81 LYS A CA 1
ATOM 599 C C . LYS A 1 81 ? -3.732 -7.960 -12.807 1.00 85.06 81 LYS A C 1
ATOM 601 O O . LYS A 1 81 ? -4.619 -8.709 -12.434 1.00 85.06 81 LYS A O 1
ATOM 606 N N . ALA A 1 82 ? -2.517 -7.965 -12.262 1.00 86.12 82 ALA A N 1
ATOM 607 C CA . ALA A 1 82 ? -2.117 -8.895 -11.207 1.00 86.12 82 ALA A CA 1
ATOM 608 C C . ALA A 1 82 ? -2.464 -8.373 -9.806 1.00 86.12 82 ALA A C 1
ATOM 610 O O . ALA A 1 82 ? -2.761 -9.158 -8.913 1.00 86.12 82 ALA A O 1
ATOM 611 N N . ILE A 1 83 ? -2.440 -7.054 -9.616 1.00 85.44 83 ILE A N 1
ATOM 612 C CA . ILE A 1 83 ? -2.605 -6.400 -8.311 1.00 85.44 83 ILE A CA 1
ATOM 613 C C . ILE A 1 83 ? -3.974 -6.662 -7.644 1.00 85.44 83 ILE A C 1
ATOM 615 O O . ILE A 1 83 ? -3.982 -6.912 -6.439 1.00 85.44 83 ILE A O 1
ATOM 619 N N . PRO A 1 84 ? -5.116 -6.701 -8.360 1.00 86.06 84 PRO A N 1
ATOM 620 C CA . PRO A 1 84 ? -6.398 -7.067 -7.750 1.00 86.06 84 PRO A CA 1
ATOM 621 C C . PRO A 1 84 ? -6.386 -8.482 -7.158 1.00 86.06 84 PRO A C 1
ATOM 623 O O . PRO A 1 84 ? -6.874 -8.709 -6.056 1.00 86.06 84 PRO A O 1
ATOM 626 N N . HIS A 1 85 ? -5.727 -9.431 -7.833 1.00 87.94 85 HIS A N 1
ATOM 627 C CA . HIS A 1 85 ? -5.564 -10.803 -7.339 1.00 87.94 85 HIS A CA 1
ATOM 628 C C . HIS A 1 85 ? -4.636 -10.909 -6.116 1.00 87.94 85 HIS A C 1
ATOM 630 O O . HIS A 1 85 ? -4.563 -11.968 -5.503 1.00 87.94 85 HIS A O 1
ATOM 636 N N . GLN A 1 86 ? -3.933 -9.831 -5.760 1.00 86.56 86 GLN A N 1
ATOM 637 C CA . GLN A 1 86 ? -3.064 -9.741 -4.583 1.00 86.56 86 GLN A CA 1
ATOM 638 C C . GLN A 1 86 ? -3.764 -9.088 -3.380 1.00 86.56 86 GLN A C 1
ATOM 640 O O . GLN A 1 86 ? -3.109 -8.840 -2.374 1.00 86.56 86 GLN A O 1
ATOM 645 N N . GLY A 1 87 ? -5.067 -8.789 -3.474 1.00 85.56 87 GLY A N 1
ATOM 646 C CA . GLY A 1 87 ? -5.855 -8.217 -2.375 1.00 85.56 87 GLY A CA 1
ATOM 647 C C . GLY A 1 87 ? -6.090 -6.706 -2.461 1.00 85.56 87 GLY A C 1
ATOM 648 O O . GLY A 1 87 ? -6.562 -6.104 -1.497 1.00 85.56 87 GLY A O 1
ATOM 649 N N . ALA A 1 88 ? -5.773 -6.070 -3.594 1.00 86.50 88 ALA A N 1
ATOM 650 C CA . ALA A 1 88 ? -6.175 -4.688 -3.838 1.00 86.50 88 ALA A CA 1
ATOM 651 C C . ALA A 1 88 ? -7.640 -4.619 -4.285 1.00 86.50 88 ALA A C 1
ATOM 653 O O . ALA A 1 88 ? -8.073 -5.382 -5.147 1.00 86.50 88 ALA A O 1
ATOM 654 N N . HIS A 1 89 ? -8.372 -3.652 -3.742 1.00 86.88 89 HIS A N 1
ATOM 655 C CA . HIS A 1 89 ? -9.748 -3.352 -4.133 1.00 86.88 89 HIS A CA 1
ATOM 656 C C . HIS A 1 89 ? -9.784 -2.420 -5.344 1.00 86.88 89 HIS A C 1
ATOM 658 O O . HIS A 1 89 ? -10.625 -2.580 -6.219 1.00 86.88 89 HIS A O 1
ATOM 664 N N . GLU A 1 90 ? -8.842 -1.476 -5.406 1.00 83.44 90 GLU A N 1
ATOM 665 C CA . GLU A 1 90 ? -8.756 -0.482 -6.474 1.00 83.44 90 GLU A CA 1
A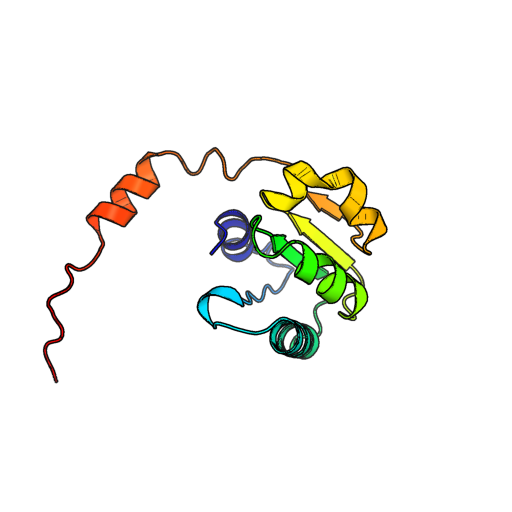TOM 666 C C . GLU A 1 90 ? -7.320 -0.308 -6.973 1.00 83.44 90 GLU A C 1
ATOM 668 O O . GLU A 1 90 ? -6.354 -0.372 -6.204 1.00 83.44 90 GLU A O 1
ATOM 673 N N . VAL A 1 91 ? -7.173 -0.069 -8.279 1.00 83.62 91 VAL A N 1
ATOM 674 C CA . VAL A 1 91 ? -5.868 0.133 -8.920 1.00 83.62 91 VAL A CA 1
ATOM 675 C C . VAL A 1 91 ? -5.884 1.383 -9.787 1.00 83.62 91 VAL A C 1
ATOM 677 O O . VAL A 1 91 ? -6.575 1.458 -10.801 1.00 83.62 91 VAL A O 1
ATOM 680 N N . PHE A 1 92 ? -5.048 2.352 -9.427 1.00 82.12 92 PHE A N 1
ATOM 681 C CA . PHE A 1 92 ? -4.880 3.598 -10.160 1.00 82.12 92 PHE A CA 1
ATOM 682 C C . PHE A 1 92 ? -3.730 3.469 -11.164 1.00 82.12 92 PHE A C 1
ATOM 684 O O . PHE A 1 92 ? -2.552 3.466 -10.804 1.00 82.12 92 PHE A O 1
ATOM 691 N N . VAL A 1 93 ? -4.093 3.359 -12.442 1.00 76.31 93 VAL A N 1
ATOM 692 C CA . VAL A 1 93 ? -3.168 3.175 -13.580 1.00 76.31 93 VAL A CA 1
ATOM 693 C C . VAL A 1 93 ? -2.755 4.520 -14.203 1.00 76.31 93 VAL A C 1
ATOM 695 O O . VAL A 1 93 ? -1.890 4.564 -15.075 1.00 76.31 93 VAL A O 1
ATOM 698 N N . ASP A 1 94 ? -3.378 5.622 -13.776 1.00 65.00 94 ASP A N 1
ATOM 699 C CA . ASP A 1 94 ? -3.321 6.889 -14.501 1.00 65.00 94 ASP A CA 1
ATOM 700 C C . ASP A 1 94 ? -2.029 7.684 -14.228 1.00 65.00 94 ASP A C 1
ATOM 702 O O . ASP A 1 94 ? -1.680 8.007 -13.088 1.00 65.00 94 ASP A O 1
ATOM 706 N N . ASP A 1 95 ? -1.327 8.029 -15.309 1.00 55.22 95 ASP A N 1
ATOM 707 C CA . ASP A 1 95 ? -0.097 8.825 -15.317 1.00 55.22 95 ASP A CA 1
ATOM 708 C C . ASP A 1 95 ? -0.435 10.311 -15.130 1.00 55.22 95 ASP A C 1
ATOM 710 O O . ASP A 1 95 ? -0.382 11.116 -16.062 1.00 55.22 95 ASP A O 1
ATOM 714 N N . LYS A 1 96 ? -0.729 10.731 -13.899 1.00 47.66 96 LYS A N 1
ATOM 715 C CA . LYS A 1 96 ? -0.526 12.147 -13.540 1.00 47.66 96 LYS A CA 1
ATOM 716 C C . LYS A 1 96 ? 0.855 12.431 -12.954 1.00 47.66 96 LYS A C 1
ATOM 718 O O . LYS A 1 96 ? 1.218 13.597 -12.840 1.00 47.66 96 LYS A O 1
ATOM 723 N N . GLU A 1 97 ? 1.682 11.409 -12.708 1.00 43.78 97 GLU A N 1
ATOM 724 C CA . GLU A 1 97 ? 3.114 11.609 -12.416 1.00 43.78 97 GLU A CA 1
ATOM 725 C C . GLU A 1 97 ? 3.917 12.075 -13.646 1.00 43.78 97 GLU A C 1
ATOM 727 O O . GLU A 1 97 ? 4.971 12.684 -13.487 1.00 43.78 97 GLU A O 1
ATOM 732 N N . GLY A 1 98 ? 3.401 11.897 -14.871 1.00 36.44 98 GLY A N 1
ATOM 733 C CA . GLY A 1 98 ? 4.045 12.375 -16.103 1.00 36.44 98 GLY A CA 1
ATOM 734 C C . GLY A 1 98 ? 3.944 13.888 -16.361 1.00 36.44 98 GLY A C 1
ATOM 735 O O . GLY A 1 98 ? 4.559 14.376 -17.305 1.00 36.44 98 GLY A O 1
ATOM 736 N N . ARG A 1 99 ? 3.174 14.634 -15.551 1.00 31.88 99 ARG A N 1
ATOM 737 C CA . ARG A 1 99 ? 3.009 16.102 -15.646 1.00 31.88 99 ARG A CA 1
ATOM 738 C C . ARG A 1 99 ? 3.512 16.863 -14.419 1.00 31.88 99 ARG A C 1
ATOM 740 O O . ARG A 1 99 ? 3.229 18.050 -14.279 1.00 31.88 99 ARG A O 1
ATOM 747 N N . VAL A 1 100 ? 4.305 16.227 -13.558 1.00 39.81 100 VAL A N 1
ATOM 748 C CA . VAL A 1 100 ? 5.281 16.987 -12.765 1.00 39.81 100 VAL A CA 1
ATOM 749 C C . VAL A 1 100 ? 6.424 17.270 -13.733 1.00 39.81 100 VAL A C 1
ATOM 751 O O . VAL A 1 100 ? 7.396 16.524 -13.829 1.00 39.81 100 VAL A O 1
ATOM 754 N N . ASP A 1 101 ? 6.158 18.255 -14.590 1.00 35.19 101 ASP A N 1
ATOM 755 C CA . ASP A 1 101 ? 6.925 18.598 -15.777 1.00 35.19 101 ASP A CA 1
ATOM 756 C C . ASP A 1 101 ? 8.398 18.833 -15.418 1.00 35.19 101 ASP A C 1
ATOM 758 O O . ASP A 1 101 ? 8.746 19.129 -14.269 1.00 35.19 101 ASP A O 1
ATOM 762 N N . ARG A 1 102 ? 9.270 18.697 -16.416 1.00 40.41 102 ARG A N 1
ATOM 763 C CA . ARG A 1 102 ? 10.737 18.809 -16.322 1.00 40.41 102 ARG A CA 1
ATOM 764 C C . ARG A 1 102 ? 11.227 20.042 -15.550 1.00 40.41 102 ARG A C 1
ATOM 766 O O . ARG A 1 102 ? 12.358 20.020 -15.063 1.00 40.41 102 ARG A O 1
ATOM 773 N N . ASP A 1 103 ? 10.378 21.045 -15.385 1.00 39.06 103 ASP A N 1
ATOM 774 C CA . ASP A 1 103 ? 10.614 22.290 -14.662 1.00 39.06 103 ASP A CA 1
ATOM 775 C C . ASP A 1 103 ? 10.858 22.089 -13.154 1.00 39.06 103 ASP A C 1
ATOM 777 O O . ASP A 1 103 ? 11.825 22.623 -12.612 1.00 39.06 103 ASP A O 1
ATOM 781 N N . HIS A 1 104 ? 10.111 21.214 -12.468 1.00 42.12 104 HIS A N 1
ATOM 782 C CA . HIS A 1 104 ? 10.309 21.009 -11.019 1.00 42.12 104 HIS A CA 1
ATOM 783 C C . HIS A 1 104 ? 11.580 20.210 -10.698 1.00 42.12 104 HIS A C 1
ATOM 785 O O . HIS A 1 104 ? 12.162 20.332 -9.618 1.00 42.12 104 HIS A O 1
ATOM 791 N N . ARG A 1 105 ? 12.062 19.395 -11.646 1.00 42.28 105 ARG A N 1
ATOM 792 C CA . ARG A 1 105 ? 13.332 18.665 -11.499 1.00 42.28 105 ARG A CA 1
ATOM 793 C C . ARG A 1 105 ? 14.539 19.599 -11.645 1.00 42.28 105 ARG A C 1
ATOM 795 O O . ARG A 1 105 ? 15.603 19.289 -11.104 1.00 42.28 105 ARG A O 1
ATOM 802 N N . ALA A 1 106 ? 14.377 20.719 -12.356 1.00 44.09 106 ALA A N 1
ATOM 803 C CA . ALA A 1 106 ? 15.375 21.777 -12.455 1.00 44.09 106 ALA A CA 1
ATOM 804 C C . ALA A 1 106 ? 15.422 22.617 -11.167 1.00 44.09 106 ALA A C 1
ATOM 806 O O . ALA A 1 106 ? 16.508 22.805 -10.622 1.00 44.09 106 ALA A O 1
ATOM 807 N N . GLU A 1 107 ? 14.270 23.004 -10.610 1.00 39.41 107 GLU A N 1
ATOM 808 C CA . GLU A 1 107 ? 14.204 23.734 -9.332 1.00 39.41 107 GLU A CA 1
ATOM 809 C C . GLU A 1 107 ? 14.740 22.915 -8.148 1.00 39.41 107 GLU A C 1
ATOM 811 O O . GLU A 1 107 ? 15.517 23.420 -7.337 1.00 39.41 107 GLU A O 1
ATOM 816 N N . PHE A 1 108 ? 14.431 21.615 -8.081 1.00 38.50 108 PHE A N 1
ATOM 817 C CA . PHE A 1 108 ? 14.946 20.749 -7.013 1.00 38.50 108 PHE A CA 1
ATOM 818 C C . PHE A 1 108 ? 16.458 20.477 -7.136 1.00 38.50 108 PHE A C 1
ATOM 820 O O . PHE A 1 108 ? 17.131 20.200 -6.144 1.00 38.50 108 PHE A O 1
ATOM 827 N N . ARG A 1 109 ? 17.022 20.555 -8.353 1.00 47.31 109 ARG A N 1
ATOM 828 C CA . ARG A 1 109 ? 18.479 20.507 -8.569 1.00 47.31 109 ARG A CA 1
ATOM 829 C C . ARG A 1 109 ? 19.157 21.839 -8.252 1.00 47.31 109 ARG A C 1
ATOM 831 O O . ARG A 1 109 ? 20.287 21.805 -7.775 1.00 47.31 109 ARG A O 1
ATOM 838 N N . ALA A 1 110 ? 18.487 22.966 -8.485 1.00 51.81 110 ALA A N 1
ATOM 839 C CA . ALA A 1 110 ? 18.997 24.299 -8.167 1.00 51.81 110 ALA A CA 1
ATOM 840 C C . ALA A 1 110 ? 19.051 24.566 -6.651 1.00 51.81 110 ALA A C 1
ATOM 842 O O . ALA A 1 110 ? 19.969 25.233 -6.189 1.00 51.81 110 ALA A O 1
ATOM 843 N N . ASN A 1 111 ? 18.130 23.980 -5.875 1.00 45.47 111 ASN A N 1
ATOM 844 C CA . ASN A 1 111 ? 18.039 24.151 -4.418 1.00 45.47 111 ASN A CA 1
ATOM 845 C C . ASN A 1 111 ? 18.671 23.017 -3.592 1.00 45.47 111 ASN A C 1
ATOM 847 O O . ASN A 1 111 ? 18.385 22.886 -2.401 1.00 45.47 111 ASN A O 1
ATOM 851 N N . ARG A 1 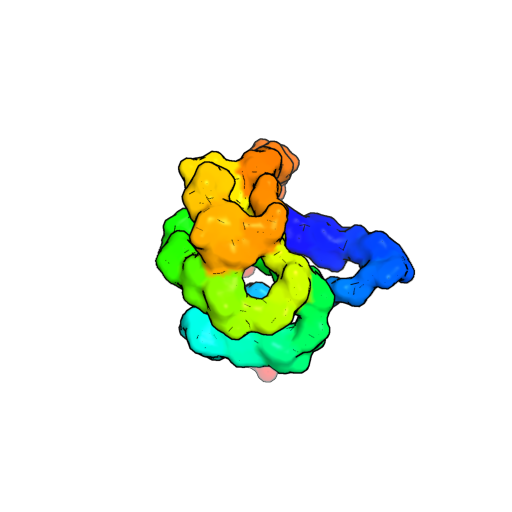112 ? 19.548 22.187 -4.176 1.00 41.44 112 ARG A N 1
ATOM 852 C CA . ARG A 1 112 ? 20.370 21.288 -3.352 1.00 41.44 112 ARG A CA 1
ATOM 853 C C . ARG A 1 112 ? 21.402 22.124 -2.589 1.00 41.44 112 ARG A C 1
ATOM 855 O O . ARG A 1 112 ? 22.221 22.765 -3.247 1.00 41.44 112 ARG A O 1
ATOM 862 N N . PRO A 1 113 ? 21.444 22.081 -1.245 1.00 43.03 113 PRO A N 1
ATOM 863 C CA . PRO A 1 113 ? 22.594 22.613 -0.534 1.00 43.03 113 PRO A CA 1
ATOM 864 C C . PRO A 1 113 ? 23.836 21.846 -0.997 1.00 43.03 113 PRO A C 1
ATOM 866 O O . PRO A 1 113 ? 23.850 20.611 -1.043 1.00 43.03 113 PRO A O 1
ATOM 869 N N . SER A 1 114 ? 24.862 22.587 -1.412 1.00 43.97 114 SER A N 1
ATOM 870 C CA . SER A 1 114 ? 26.158 22.027 -1.779 1.00 43.97 114 SER A CA 1
ATOM 871 C C . SER A 1 114 ? 26.712 21.208 -0.607 1.00 43.97 114 SER A C 1
ATOM 873 O O . SER A 1 114 ? 26.623 21.669 0.536 1.00 43.97 114 SER A O 1
ATOM 875 N N . PRO A 1 115 ? 27.291 20.019 -0.848 1.00 41.12 115 PRO A N 1
ATOM 876 C CA . PRO A 1 115 ? 27.871 19.206 0.213 1.00 41.12 115 PRO A CA 1
ATOM 877 C C . PRO A 1 115 ? 29.113 19.931 0.744 1.00 41.12 115 PRO A C 1
ATOM 879 O O . PRO A 1 115 ? 30.188 19.842 0.160 1.00 41.12 115 PRO A O 1
ATOM 882 N N . GLY A 1 116 ? 28.941 20.726 1.801 1.00 46.34 116 GLY A N 1
ATOM 883 C CA . GLY A 1 116 ? 30.027 21.546 2.338 1.00 46.34 116 GLY A CA 1
ATOM 884 C C . GLY A 1 116 ? 29.699 22.490 3.494 1.00 46.34 116 GLY A C 1
ATOM 885 O O . GLY A 1 116 ? 30.633 23.054 4.047 1.00 46.34 116 GLY A O 1
ATOM 886 N N . SER A 1 117 ? 28.443 22.670 3.916 1.00 42.56 117 SER A N 1
ATOM 887 C CA . SER A 1 117 ? 28.131 23.557 5.050 1.00 42.56 117 SER A CA 1
ATOM 888 C C . SER A 1 117 ? 27.457 22.816 6.205 1.00 42.56 117 SER A C 1
ATOM 890 O O . SER A 1 117 ? 26.281 23.024 6.495 1.00 42.56 117 SER A O 1
ATOM 892 N N . LEU A 1 118 ? 28.216 21.953 6.880 1.00 40.94 118 LEU A N 1
ATOM 893 C CA . LEU A 1 118 ? 27.993 21.678 8.299 1.00 40.94 118 LEU A CA 1
ATOM 894 C C . LEU A 1 118 ? 28.875 22.658 9.077 1.00 40.94 118 LEU A C 1
ATOM 896 O O . LEU A 1 118 ? 30.059 22.407 9.283 1.00 40.94 118 LEU A O 1
ATOM 900 N N . SER A 1 119 ? 28.301 23.803 9.446 1.00 34.72 119 SER A N 1
ATOM 901 C CA . SER A 1 119 ? 28.856 24.664 10.488 1.00 34.72 119 SER A CA 1
ATOM 902 C C . SER A 1 119 ? 28.138 24.321 11.781 1.00 34.72 119 SER A C 1
ATOM 904 O O . SER A 1 119 ? 26.944 24.574 11.915 1.00 34.72 119 SER A O 1
ATOM 906 N N . THR A 1 120 ? 28.886 23.730 12.701 1.00 38.22 120 THR A N 1
ATOM 907 C CA . THR A 1 120 ? 28.556 23.533 14.109 1.00 38.22 120 THR A CA 1
ATOM 908 C C . THR A 1 120 ? 28.056 24.834 14.738 1.00 38.22 120 THR A C 1
ATOM 910 O O . THR A 1 120 ? 28.770 25.834 14.662 1.00 38.22 120 THR A O 1
ATOM 913 N N . VAL A 1 121 ? 26.887 24.795 15.384 1.00 35.06 121 VAL A N 1
ATOM 914 C CA . VAL A 1 121 ? 26.574 25.521 16.629 1.00 35.06 121 VAL A CA 1
ATOM 915 C C . VAL A 1 121 ? 25.623 24.652 17.440 1.00 35.06 121 VAL A C 1
ATOM 917 O O . VAL A 1 121 ? 24.626 24.187 16.842 1.00 35.06 121 VAL A O 1
#

Nearest PDB structures (foldseek):
  6xeh-assembly1_A  TM=4.402E-01  e=2.196E+00  synthetic construct
  2z6i-assembly1_B  TM=5.428E-01  e=2.343E+00  Streptococcus pneumoniae
  2z6i-assembly1_A  TM=5.425E-01  e=5.103E+00  Streptococcus pneumoniae
  7l00-assembly1_B  TM=5.487E-01  e=7.058E+00  Clostridioides difficile
  4yrd-assembly1_A  TM=4.406E-01  e=3.241E+00  Staphylococcus aureus subsp. aureus Mu50

Foldseek 3Di:
DQVVVVVCQVCPPPVDDDDDDPCVVVVHDLVRSQVVLQVVVDLEAEAEDDPPCPVSLLVSLVRHPRPAYEYEYDVLLVCVVCNVVSNHPYGDNDPPVPPVDPVVVVVVVVPDDDPPDPDDD

pLDDT: mean 71.76, std 19.24, range [31.88, 94.06]

Sequence (121 aa):
MPTGVLITAARPPGKYEFTLLDAASRDLSVDETIEEAEAHGSDILGLSVVTCRAWAVTRILDRCGAPIKAVGGPYAKHNHKAIPHQGAHEVFVDDKEGRVDRDHRAEFRANRPSPGSLSTV

Radius of gyration: 16.51 Å; Cα contacts (8 Å, |Δi|>4): 128; chains: 1; bounding box: 44×36×33 Å

Solvent-accessible surface area (backbone atoms only — not comparable to full-atom values): 7556 Å² total; per-residue (Å²): 133,70,65,67,57,52,59,52,64,75,58,56,60,98,88,53,89,81,85,86,84,61,41,75,88,68,69,47,52,71,65,56,44,41,53,57,53,54,73,67,67,43,68,64,41,78,43,76,35,59,75,92,49,63,78,49,50,44,54,46,42,65,67,46,80,42,85,37,30,34,36,23,46,67,36,26,50,78,40,56,83,56,45,50,81,37,55,34,76,43,72,44,59,75,75,64,69,75,66,70,43,77,62,61,63,50,53,59,61,70,68,53,79,68,98,80,79,86,75,89,128

Secondary structure (DSSP, 8-state):
--HHHHHHHTS--TT-------TTTTT--HHHHHHHHHHTT-SEEEEE--GGGHHHHHHHHHH---SEEEEESHHHHHHTTTSGGGT-SEEE----GGGS-HHHHHHHHHTPPPTT-----